Protein AF-A0A811YKN3-F1 (afdb_monomer_lite)

Sequence (54 aa):
MPRKIEEIKDFLLMIKKNKDNVKFKVRCSQYLYTLVITKRRQRNSSSLCPQVWQ

pLDDT: mean 70.89, std 17.3, range [32.84, 90.25]

Secondary structure (DSSP, 8-state):
-PPPP--GGG-EEEEEE-SSEEEEEEE-SS-EEEEEEE------SS--------

Radius of gyration: 15.41 Å; chains: 1; bounding box: 28×20×41 Å

Organism: Nyctereutes procyonoides (NCBI:txid34880)

Foldseek 3Di:
DDDDDDDPVQFPWDWDDDPFWIWTWTHGPPDIDIDIDGPDDPDDDDDDDDPDDD

InterPro domains:
  IPR002675 Large ribosomal subunit protein eL38 [PF01781] (2-42)
  IPR002675 Large ribosomal subunit protein eL38 [PTHR10965] (1-41)
  IPR038464 Large ribosomal subunit protein eL38 superfamily [G3DSA:3.30.720.90] (1-53)

Structure (mmCIF, N/CA/C/O backbone):
data_AF-A0A811YKN3-F1
#
_entry.id   AF-A0A811YKN3-F1
#
loop_
_atom_site.group_PDB
_atom_site.id
_atom_site.type_symbol
_atom_site.label_atom_id
_atom_site.label_alt_id
_atom_site.label_comp_id
_atom_site.label_asym_id
_atom_site.label_entity_id
_atom_site.label_seq_id
_atom_site.pdbx_PDB_ins_code
_atom_site.Cartn_x
_atom_site.Cartn_y
_atom_site.Cartn_z
_atom_site.occupancy
_atom_site.B_iso_or_equiv
_atom_site.auth_seq_id
_atom_site.auth_comp_id
_atom_site.auth_asym_id
_atom_site.auth_atom_id
_atom_site.pdbx_PDB_model_num
ATOM 1 N N . MET A 1 1 ? -19.385 -4.561 2.160 1.00 66.19 1 MET A N 1
ATOM 2 C CA . MET A 1 1 ? -19.687 -3.228 2.728 1.00 66.19 1 MET A CA 1
ATOM 3 C C . MET A 1 1 ? -18.420 -2.383 2.716 1.00 66.19 1 MET A C 1
ATOM 5 O O . MET A 1 1 ? -17.393 -2.908 3.144 1.00 66.19 1 MET A O 1
ATOM 9 N N . PRO A 1 2 ? -18.454 -1.144 2.192 1.00 68.94 2 PRO A N 1
ATOM 10 C CA . PRO A 1 2 ? -17.299 -0.248 2.219 1.00 68.94 2 PRO A CA 1
ATOM 11 C C . PRO A 1 2 ? -16.928 0.073 3.672 1.00 68.94 2 PRO A C 1
ATOM 13 O O . PRO A 1 2 ? -17.798 0.394 4.477 1.00 68.94 2 PRO A O 1
ATOM 16 N N . ARG A 1 3 ? -15.644 -0.062 4.016 1.00 72.56 3 ARG A N 1
ATOM 17 C CA . ARG A 1 3 ? -15.115 0.267 5.346 1.00 72.56 3 ARG A CA 1
ATOM 18 C C . ARG A 1 3 ? -14.400 1.613 5.263 1.00 72.56 3 ARG A C 1
ATOM 20 O O . ARG A 1 3 ? -13.601 1.818 4.352 1.00 72.56 3 ARG A O 1
ATOM 27 N N . LYS A 1 4 ? -14.714 2.526 6.182 1.00 72.44 4 LYS A N 1
ATOM 28 C CA . LYS A 1 4 ? -14.020 3.811 6.313 1.00 72.44 4 LYS A CA 1
ATOM 29 C C . LYS A 1 4 ? -12.637 3.551 6.910 1.00 72.44 4 LYS A C 1
ATOM 31 O O . LYS A 1 4 ? -12.528 2.749 7.831 1.00 72.44 4 LYS A O 1
ATOM 36 N N . ILE A 1 5 ? -11.604 4.189 6.364 1.00 69.25 5 ILE A N 1
ATOM 37 C CA . ILE A 1 5 ? -10.268 4.152 6.959 1.00 69.25 5 ILE A CA 1
ATOM 38 C C . ILE A 1 5 ? -10.104 5.382 7.842 1.00 69.25 5 ILE A C 1
ATOM 40 O O . ILE A 1 5 ? -10.401 6.495 7.405 1.00 69.25 5 ILE A O 1
ATOM 44 N N . GLU A 1 6 ? -9.669 5.160 9.077 1.00 73.94 6 GLU A N 1
ATOM 45 C CA . GLU A 1 6 ? -9.543 6.198 10.102 1.00 73.94 6 GLU A CA 1
ATOM 46 C C . GLU A 1 6 ? -8.106 6.726 10.204 1.00 73.94 6 GLU A C 1
ATOM 48 O O . GLU A 1 6 ? -7.916 7.913 10.456 1.00 73.94 6 GLU A O 1
ATOM 53 N N . GLU A 1 7 ? -7.096 5.901 9.894 1.00 70.50 7 GLU A N 1
ATOM 54 C CA . GLU A 1 7 ? -5.686 6.292 9.958 1.00 70.50 7 GLU A CA 1
ATOM 55 C C . GLU A 1 7 ? -4.896 5.941 8.688 1.00 70.50 7 GLU A C 1
ATOM 57 O O . GLU A 1 7 ? -5.035 4.872 8.097 1.00 70.50 7 GLU A O 1
ATOM 62 N N . ILE A 1 8 ? -3.974 6.829 8.293 1.00 72.00 8 ILE A N 1
ATOM 63 C CA . ILE A 1 8 ? -3.060 6.596 7.158 1.00 72.00 8 ILE A CA 1
ATOM 64 C C . ILE A 1 8 ? -2.115 5.403 7.412 1.00 72.00 8 ILE A C 1
ATOM 66 O O . ILE A 1 8 ? -1.647 4.774 6.465 1.00 72.00 8 ILE A O 1
ATOM 70 N N . LYS A 1 9 ? -1.840 5.078 8.684 1.00 66.94 9 LYS A N 1
ATOM 71 C CA . LYS A 1 9 ? -0.924 4.001 9.100 1.00 66.94 9 LYS A CA 1
ATOM 72 C C . LYS A 1 9 ? -1.417 2.607 8.720 1.00 66.94 9 LYS A C 1
ATOM 74 O O . LYS A 1 9 ? -0.600 1.704 8.555 1.00 66.94 9 LYS A O 1
ATOM 79 N N . ASP A 1 10 ? -2.723 2.453 8.517 1.00 62.94 10 ASP A N 1
ATOM 80 C CA . ASP A 1 10 ? -3.321 1.196 8.075 1.00 62.94 10 ASP A CA 1
ATOM 81 C C . ASP A 1 10 ? -2.992 0.859 6.621 1.00 62.94 10 ASP A C 1
ATOM 83 O O . ASP A 1 10 ? -3.238 -0.265 6.192 1.00 62.94 10 ASP A O 1
ATOM 87 N N . PHE A 1 11 ? -2.434 1.804 5.858 1.00 61.84 11 PHE A N 1
ATOM 88 C CA . PHE A 1 11 ? -2.049 1.615 4.467 1.00 61.84 11 PHE A CA 1
ATOM 89 C C . PHE A 1 11 ? -0.552 1.341 4.336 1.00 61.84 11 PHE A C 1
ATOM 91 O O . PHE A 1 11 ? 0.236 2.215 3.971 1.00 61.84 11 PHE A O 1
ATOM 98 N N . LEU A 1 12 ? -0.146 0.085 4.540 1.00 72.00 12 LEU A N 1
ATOM 99 C CA . LEU A 1 12 ? 1.173 -0.346 4.076 1.00 72.00 12 LEU A CA 1
ATOM 100 C C . LEU A 1 12 ? 1.082 -0.659 2.572 1.00 72.00 12 LEU A C 1
ATOM 102 O O . LEU A 1 12 ? 0.553 -1.700 2.162 1.00 72.00 12 LEU A O 1
ATOM 106 N N . LEU A 1 13 ? 1.551 0.277 1.742 1.00 77.88 13 LEU A N 1
ATOM 10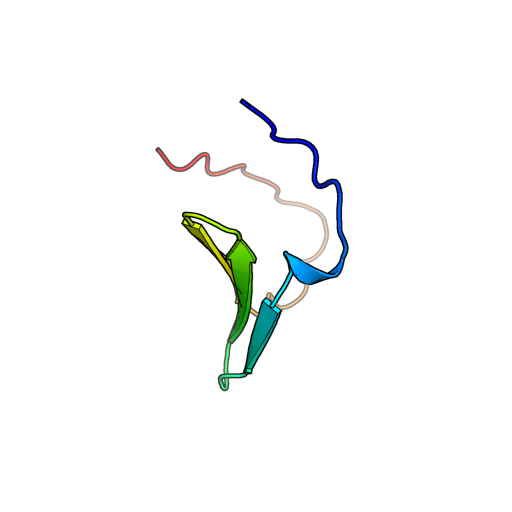7 C CA . LEU A 1 13 ? 1.532 0.168 0.282 1.00 77.88 13 LEU A CA 1
ATOM 108 C C . LEU A 1 13 ? 2.816 -0.506 -0.225 1.00 77.88 13 LEU A C 1
ATOM 110 O O . LEU A 1 13 ? 3.910 0.040 -0.105 1.00 77.88 13 LEU A O 1
ATOM 114 N N . MET A 1 14 ? 2.681 -1.674 -0.852 1.00 81.06 14 MET A N 1
ATOM 115 C CA . MET A 1 14 ? 3.790 -2.411 -1.459 1.00 81.06 14 MET A CA 1
ATOM 116 C C . MET A 1 14 ? 3.613 -2.458 -2.981 1.00 81.06 14 MET A C 1
ATOM 118 O O . MET A 1 14 ? 2.730 -3.141 -3.507 1.00 81.06 14 MET A O 1
ATOM 122 N N . ILE A 1 15 ? 4.457 -1.724 -3.707 1.00 87.88 15 ILE A N 1
ATOM 123 C CA . ILE A 1 15 ? 4.419 -1.658 -5.173 1.00 87.88 15 ILE A CA 1
ATOM 124 C C . ILE A 1 15 ? 5.394 -2.692 -5.734 1.00 87.88 15 ILE A C 1
ATOM 126 O O . ILE A 1 15 ? 6.603 -2.583 -5.543 1.00 87.88 15 ILE A O 1
ATOM 130 N N . LYS A 1 16 ? 4.882 -3.687 -6.464 1.00 87.25 16 LYS A N 1
ATOM 131 C CA . LYS A 1 16 ? 5.710 -4.661 -7.186 1.00 87.25 16 LYS A CA 1
ATOM 132 C C . LYS A 1 16 ? 5.607 -4.419 -8.686 1.00 87.25 16 LYS A C 1
ATOM 134 O O . LYS A 1 16 ? 4.559 -4.653 -9.286 1.00 87.25 16 LYS A O 1
ATOM 139 N N . LYS A 1 17 ? 6.701 -3.952 -9.285 1.00 88.31 17 LYS A N 1
ATOM 140 C CA . LYS A 1 17 ? 6.832 -3.786 -10.736 1.00 88.31 17 LYS A CA 1
ATOM 141 C C . LYS A 1 17 ? 7.343 -5.093 -11.345 1.00 88.31 17 LYS A C 1
ATOM 143 O O . LYS A 1 17 ? 8.380 -5.594 -10.924 1.00 88.31 17 LYS A O 1
ATOM 148 N N . ASN A 1 18 ? 6.624 -5.626 -12.323 1.00 86.44 18 ASN A N 1
ATOM 149 C CA . ASN A 1 18 ? 7.113 -6.653 -13.239 1.00 86.44 18 ASN A CA 1
ATOM 150 C C . ASN A 1 18 ? 7.223 -6.040 -14.648 1.00 86.44 18 ASN A C 1
ATOM 152 O O . ASN A 1 18 ? 6.801 -4.904 -14.869 1.00 86.44 18 ASN A O 1
ATOM 156 N N . LYS A 1 19 ? 7.763 -6.798 -15.608 1.00 83.94 19 LYS A N 1
ATOM 157 C CA . LYS A 1 19 ? 8.012 -6.327 -16.981 1.00 83.94 19 LYS A CA 1
ATOM 158 C C . LYS A 1 19 ? 6.744 -5.833 -17.696 1.00 83.94 19 LYS A C 1
ATOM 160 O O . LYS A 1 19 ? 6.774 -4.777 -18.320 1.00 83.94 19 LYS A O 1
ATOM 165 N N . ASP A 1 20 ? 5.633 -6.549 -17.532 1.00 84.19 20 ASP A N 1
ATOM 166 C CA . ASP A 1 20 ? 4.387 -6.297 -18.278 1.00 84.19 20 ASP A CA 1
ATOM 167 C C . ASP A 1 20 ? 3.236 -5.775 -17.401 1.00 84.19 20 ASP A C 1
ATOM 169 O O . ASP A 1 20 ? 2.222 -5.274 -17.900 1.00 84.19 20 ASP A O 1
ATOM 173 N N . ASN A 1 21 ? 3.383 -5.867 -16.076 1.00 85.25 21 ASN A N 1
ATOM 174 C CA . ASN A 1 21 ? 2.370 -5.436 -15.122 1.00 85.25 21 ASN A CA 1
ATOM 175 C C . ASN A 1 21 ? 2.959 -4.838 -13.845 1.00 85.25 21 ASN A C 1
ATOM 177 O O . ASN A 1 21 ? 4.024 -5.223 -13.365 1.00 85.25 21 ASN A O 1
ATOM 181 N N . VAL A 1 22 ? 2.208 -3.919 -13.250 1.00 89.50 22 VAL A N 1
ATOM 182 C CA . VAL A 1 22 ? 2.493 -3.355 -11.932 1.00 89.50 22 VAL A CA 1
ATOM 183 C C . VAL A 1 22 ? 1.407 -3.825 -10.975 1.00 89.50 22 VAL A C 1
ATOM 185 O O . VAL A 1 22 ? 0.219 -3.730 -1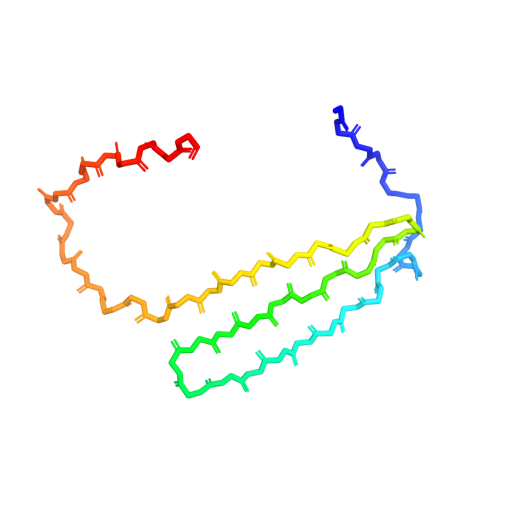1.277 1.00 89.50 22 VAL A O 1
ATOM 188 N N . LYS A 1 23 ? 1.808 -4.361 -9.823 1.00 90.25 23 LYS A N 1
ATOM 189 C CA . LYS A 1 23 ? 0.897 -4.775 -8.755 1.00 90.25 23 LYS A CA 1
ATOM 190 C C . LYS A 1 23 ? 1.007 -3.793 -7.596 1.00 90.25 23 LYS A C 1
ATOM 192 O O . LYS A 1 23 ? 2.072 -3.680 -6.989 1.00 90.25 23 LYS A O 1
ATOM 197 N N . PHE A 1 24 ? -0.093 -3.130 -7.271 1.00 88.56 24 PHE A N 1
ATOM 198 C CA . PHE A 1 24 ? -0.234 -2.328 -6.062 1.00 88.56 24 PHE A CA 1
ATOM 199 C C . PHE A 1 24 ? -0.871 -3.206 -5.000 1.00 88.56 24 PHE A C 1
ATOM 201 O O . PHE A 1 24 ? -2.039 -3.578 -5.109 1.00 88.56 24 PHE A O 1
ATOM 208 N N . LYS A 1 25 ? -0.080 -3.599 -4.007 1.00 88.6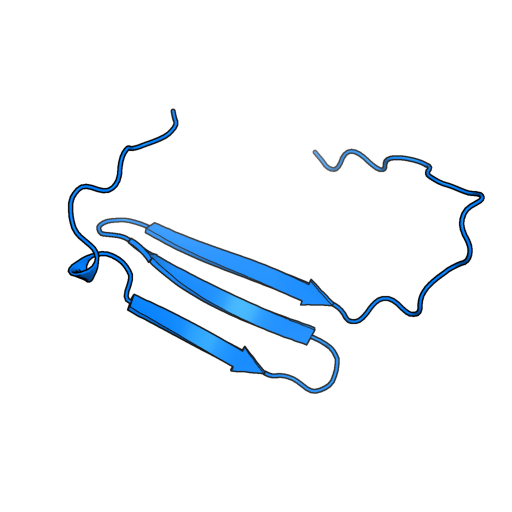9 25 LYS A N 1
ATOM 209 C CA . LYS A 1 25 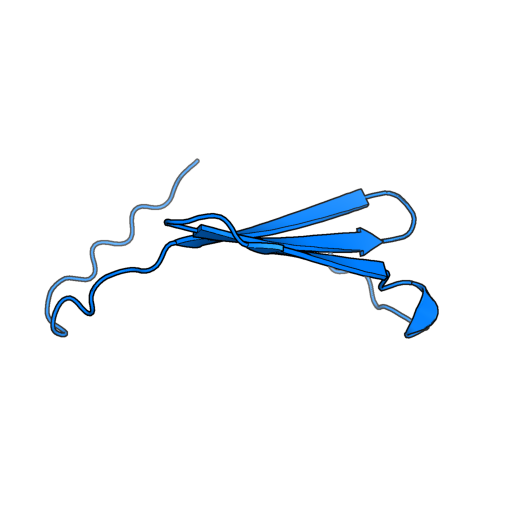? -0.574 -4.343 -2.858 1.00 88.69 25 LYS A CA 1
ATOM 210 C C . LYS A 1 25 ? -0.818 -3.369 -1.721 1.00 88.69 25 LYS A C 1
ATOM 212 O O . LYS A 1 25 ? 0.103 -2.680 -1.300 1.00 88.69 25 LYS A O 1
ATOM 217 N N . VAL A 1 26 ? -2.041 -3.337 -1.228 1.00 88.50 26 VAL A N 1
ATOM 218 C CA . VAL A 1 26 ? -2.433 -2.577 -0.049 1.00 88.50 26 VAL A CA 1
ATOM 219 C C . VAL A 1 26 ? -2.717 -3.581 1.054 1.00 88.50 26 VAL A C 1
ATOM 221 O O . VAL A 1 26 ? -3.640 -4.393 0.939 1.00 88.50 26 VAL A O 1
ATOM 224 N N . ARG A 1 27 ? -1.909 -3.557 2.113 1.00 84.81 27 ARG A N 1
ATOM 225 C CA . ARG A 1 27 ? -2.286 -4.213 3.365 1.00 84.81 27 ARG A CA 1
ATOM 226 C C . ARG A 1 27 ? -3.279 -3.312 4.074 1.00 84.81 27 ARG A C 1
ATOM 228 O O . ARG A 1 27 ? -2.993 -2.140 4.238 1.00 84.81 27 ARG A O 1
ATOM 235 N N . CYS A 1 28 ? -4.408 -3.882 4.461 1.00 82.81 28 CYS A N 1
ATOM 236 C CA . CYS A 1 28 ? -5.285 -3.358 5.497 1.00 82.81 28 CYS A CA 1
ATOM 237 C C . CYS A 1 28 ? -5.259 -4.351 6.668 1.00 82.81 28 CYS A C 1
ATOM 239 O O . CYS A 1 28 ? -4.757 -5.467 6.517 1.00 82.81 28 CYS A O 1
ATOM 241 N N . SER A 1 29 ? -5.854 -3.981 7.800 1.00 79.75 29 SER A N 1
ATOM 242 C CA . SER A 1 29 ? -5.799 -4.747 9.056 1.00 79.75 29 SER A CA 1
ATOM 243 C C . SER A 1 29 ? -6.005 -6.271 8.899 1.00 79.75 29 SER A C 1
ATOM 245 O O . SER A 1 29 ? -5.186 -7.059 9.362 1.00 79.75 29 SER A O 1
ATOM 247 N N . GLN A 1 30 ? -7.031 -6.708 8.155 1.00 80.31 30 GLN A N 1
ATOM 248 C CA . GLN A 1 30 ? -7.345 -8.137 7.970 1.00 80.31 30 GLN A CA 1
ATOM 249 C C . GLN A 1 30 ? -7.129 -8.654 6.534 1.00 80.31 30 GLN A C 1
ATOM 251 O O . GLN A 1 30 ? -7.069 -9.861 6.310 1.00 80.31 30 GLN A O 1
ATOM 256 N N . TYR A 1 31 ? -6.985 -7.769 5.544 1.00 81.75 31 TYR A N 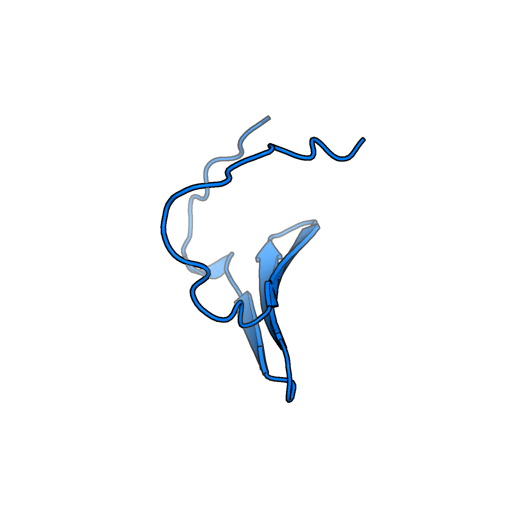1
ATOM 257 C CA . TYR A 1 31 ? -7.025 -8.145 4.126 1.00 81.75 31 TYR A CA 1
ATOM 258 C C . TYR A 1 31 ? -5.857 -7.558 3.336 1.00 81.75 31 TYR A C 1
ATOM 260 O O . TYR A 1 31 ? -5.356 -6.474 3.630 1.00 81.75 31 TYR A O 1
ATOM 268 N N . LEU A 1 32 ? -5.435 -8.282 2.300 1.00 84.69 32 LEU A N 1
ATOM 269 C CA . LEU A 1 32 ? -4.455 -7.821 1.323 1.00 84.69 32 LEU A CA 1
ATOM 270 C C . LEU A 1 32 ? -5.161 -7.552 -0.001 1.00 84.69 32 LEU A C 1
ATOM 272 O O . LEU A 1 32 ? -5.458 -8.479 -0.755 1.00 84.69 32 LEU A O 1
ATOM 276 N N . TYR A 1 33 ? -5.383 -6.282 -0.307 1.00 86.50 33 TYR A N 1
ATOM 277 C CA . TYR A 1 33 ? -5.922 -5.885 -1.597 1.00 86.50 33 TYR A CA 1
ATOM 278 C C . TYR A 1 33 ? -4.792 -5.820 -2.615 1.00 86.50 33 TYR A C 1
ATOM 280 O O . TYR A 1 33 ? -3.723 -5.276 -2.341 1.00 86.50 33 TYR A O 1
ATOM 288 N N . THR A 1 34 ? -5.004 -6.397 -3.795 1.00 89.06 34 THR A N 1
ATOM 289 C CA . THR A 1 34 ? -4.032 -6.337 -4.889 1.00 89.06 34 THR A CA 1
ATOM 290 C C . THR A 1 34 ? -4.709 -5.772 -6.124 1.00 89.06 34 THR A C 1
ATOM 292 O O . THR A 1 34 ? -5.569 -6.424 -6.707 1.00 89.06 34 THR A O 1
ATOM 295 N N . LEU A 1 35 ? -4.284 -4.587 -6.552 1.00 88.00 35 LEU A N 1
ATOM 296 C CA . LEU A 1 35 ? -4.659 -4.019 -7.840 1.00 88.00 35 LEU A CA 1
ATOM 297 C C . LEU A 1 35 ? -3.561 -4.344 -8.856 1.00 88.00 35 LEU A C 1
ATOM 299 O O . LEU A 1 35 ? -2.409 -3.938 -8.690 1.00 88.00 35 LEU A O 1
ATOM 303 N N . VAL A 1 36 ? -3.904 -5.101 -9.898 1.00 88.94 36 VAL A N 1
ATOM 304 C CA . VAL A 1 36 ? -2.981 -5.449 -10.985 1.00 88.94 36 VAL A CA 1
ATOM 305 C C . VAL A 1 36 ? -3.277 -4.548 -12.176 1.00 88.94 36 VAL A C 1
ATOM 307 O O . VAL A 1 36 ? -4.338 -4.651 -12.783 1.00 88.94 36 VAL A O 1
ATOM 310 N N . ILE A 1 37 ? -2.331 -3.678 -12.521 1.00 87.88 37 ILE A N 1
ATOM 311 C CA . ILE A 1 37 ? -2.410 -2.826 -13.706 1.00 87.88 37 ILE A CA 1
ATOM 312 C C . ILE A 1 37 ? -1.516 -3.434 -14.783 1.00 87.88 37 ILE A C 1
ATOM 314 O O . ILE A 1 37 ? -0.293 -3.492 -14.634 1.00 87.88 37 ILE A O 1
ATOM 318 N N . THR A 1 38 ? -2.125 -3.883 -15.875 1.00 86.62 38 THR A N 1
ATOM 319 C CA . THR A 1 38 ? -1.408 -4.316 -17.080 1.00 86.62 38 THR A CA 1
ATOM 320 C C . THR A 1 38 ? -1.311 -3.132 -18.031 1.00 86.62 38 THR A C 1
ATOM 322 O O . THR A 1 38 ? -2.296 -2.417 -18.231 1.00 86.62 38 THR A O 1
ATOM 325 N N . LYS A 1 39 ? -0.137 -2.906 -18.629 1.00 71.19 39 LYS A N 1
ATOM 326 C CA . LYS A 1 39 ? 0.058 -1.819 -19.596 1.00 71.19 39 LYS A CA 1
ATOM 327 C C . LYS A 1 39 ? -0.742 -2.126 -20.868 1.00 71.19 39 LYS A C 1
ATOM 329 O O . LYS A 1 39 ? -0.246 -2.779 -21.782 1.00 71.19 39 LYS A O 1
ATOM 334 N N . ARG A 1 40 ? -2.001 -1.684 -20.934 1.00 66.25 40 ARG A N 1
ATOM 335 C CA . ARG A 1 40 ? -2.771 -1.704 -22.183 1.00 66.25 40 ARG A CA 1
ATOM 336 C C . ARG A 1 40 ? -2.125 -0.705 -23.139 1.00 66.25 40 ARG A C 1
ATOM 338 O O . ARG A 1 40 ? -1.976 0.467 -22.804 1.00 66.25 40 ARG A O 1
ATOM 345 N N . ARG A 1 41 ? -1.742 -1.158 -24.337 1.00 58.25 41 ARG A N 1
ATOM 346 C CA . ARG A 1 41 ? -1.556 -0.237 -25.464 1.00 58.25 41 ARG A CA 1
ATOM 347 C C . ARG A 1 41 ? -2.896 0.467 -25.678 1.00 58.25 41 ARG A C 1
ATOM 349 O O . ARG A 1 41 ? -3.914 -0.216 -25.758 1.00 58.25 41 ARG A O 1
ATOM 356 N N . GLN A 1 42 ? -2.885 1.799 -25.714 1.00 52.66 42 GLN A N 1
ATOM 357 C CA . GLN A 1 42 ? -4.042 2.631 -26.041 1.00 52.66 42 GLN A CA 1
ATOM 358 C C . GLN A 1 42 ? -4.689 2.060 -27.316 1.00 52.66 42 GLN A C 1
ATOM 360 O O . GLN A 1 42 ? -4.108 2.155 -28.394 1.00 52.66 42 GLN A O 1
ATOM 365 N N . ARG A 1 43 ? -5.834 1.377 -27.191 1.00 45.12 43 ARG A N 1
ATOM 366 C CA . ARG A 1 43 ? -6.649 0.993 -28.346 1.00 45.12 43 ARG A CA 1
ATOM 367 C C . ARG A 1 43 ? -7.667 2.104 -28.507 1.00 45.12 43 ARG A C 1
ATOM 369 O O . ARG A 1 43 ? -8.437 2.367 -27.587 1.00 45.12 43 ARG A O 1
ATOM 376 N N . ASN A 1 44 ? -7.557 2.788 -29.638 1.00 40.00 44 ASN A N 1
ATOM 377 C CA . ASN A 1 44 ? -8.333 3.959 -30.006 1.00 40.00 44 ASN A CA 1
ATOM 378 C C . ASN A 1 44 ? -9.836 3.733 -2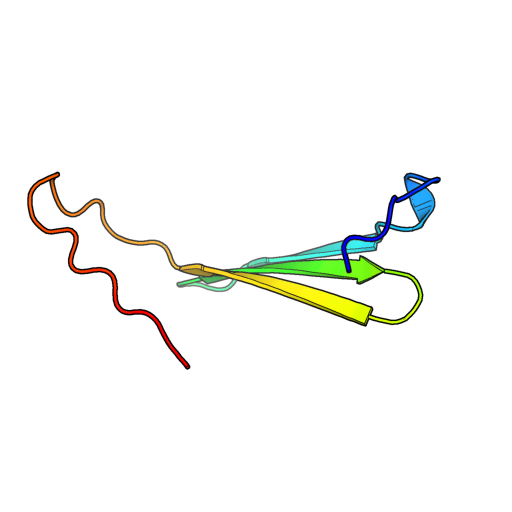9.769 1.00 40.00 44 ASN A C 1
ATOM 380 O O . ASN A 1 44 ? -10.357 2.625 -29.890 1.00 40.00 44 ASN A O 1
ATOM 384 N N . SER A 1 45 ? -10.485 4.819 -29.383 1.00 46.66 45 SER A N 1
ATOM 385 C CA . SER A 1 45 ? -11.760 4.977 -28.687 1.00 46.66 45 SER A CA 1
ATOM 386 C C . SER A 1 45 ? -13.026 4.499 -29.426 1.00 46.66 45 SER A C 1
ATOM 388 O O . SER A 1 45 ? -13.953 5.287 -29.577 1.00 46.66 45 SER A O 1
ATOM 390 N N . SER A 1 46 ? -13.127 3.249 -29.892 1.00 43.19 46 SER A N 1
ATOM 391 C CA . SER A 1 46 ? -14.348 2.813 -30.610 1.00 43.19 46 SER A CA 1
ATOM 392 C C . SER A 1 46 ? -14.873 1.402 -30.332 1.00 43.19 46 SER A C 1
ATOM 394 O O . SER A 1 46 ? -15.786 0.953 -31.015 1.00 43.19 46 SER A O 1
ATOM 396 N N . SER A 1 47 ? -14.399 0.695 -29.303 1.00 48.19 47 SER A N 1
ATOM 397 C CA . SER A 1 47 ? -14.992 -0.608 -28.958 1.00 48.19 47 SER A CA 1
ATOM 398 C C . SER A 1 47 ? -14.877 -0.921 -27.466 1.00 48.19 47 SER A C 1
ATOM 400 O O . SER A 1 47 ? -13.935 -1.583 -27.025 1.00 48.19 47 SER A O 1
ATOM 402 N N . LEU A 1 48 ? -15.835 -0.438 -26.676 1.00 50.81 48 LEU A N 1
ATOM 403 C CA . LEU A 1 48 ? -16.075 -0.928 -25.321 1.00 50.81 48 LEU A CA 1
ATOM 404 C C . LEU A 1 48 ? -17.153 -2.014 -25.389 1.00 50.81 48 LEU A C 1
ATOM 406 O O . LEU A 1 48 ? -18.339 -1.714 -25.367 1.00 50.81 48 LEU A O 1
ATOM 410 N N . CYS A 1 49 ? -16.734 -3.278 -25.445 1.00 36.78 49 CYS A N 1
ATOM 411 C CA . CYS A 1 49 ? -17.557 -4.373 -24.937 1.00 36.78 49 CYS A CA 1
ATOM 412 C C . CYS A 1 49 ? -17.181 -4.564 -23.460 1.00 36.78 49 CYS A C 1
ATOM 414 O O . CYS A 1 49 ? -16.024 -4.904 -23.183 1.00 36.78 49 CYS A O 1
ATOM 416 N N . PRO A 1 50 ? -18.087 -4.333 -22.495 1.00 46.72 50 PRO A N 1
ATOM 417 C CA . PRO A 1 50 ? -17.804 -4.639 -21.104 1.00 46.72 50 PRO A CA 1
ATOM 418 C C . PRO A 1 50 ? -17.888 -6.158 -20.920 1.00 46.72 50 PRO A C 1
ATOM 420 O O . PRO A 1 50 ? -18.974 -6.724 -20.857 1.00 46.72 50 PRO A O 1
ATOM 423 N N . GLN A 1 51 ? -16.741 -6.837 -20.828 1.00 52.59 51 GLN A N 1
ATOM 424 C CA . GLN A 1 51 ? -16.725 -8.168 -20.226 1.00 52.59 51 GLN A CA 1
ATOM 425 C C . GLN A 1 51 ? -16.820 -8.005 -18.712 1.00 52.59 51 GLN A C 1
ATOM 427 O O . GLN A 1 51 ? -15.831 -7.730 -18.031 1.00 52.59 51 GLN A O 1
ATOM 432 N N . VAL A 1 52 ? -18.049 -8.147 -18.221 1.00 42.06 52 VAL A N 1
ATOM 433 C CA . VAL A 1 52 ? -18.352 -8.491 -16.834 1.00 42.06 52 VAL A CA 1
ATOM 434 C C . VAL A 1 52 ? -17.767 -9.882 -16.594 1.00 42.06 52 VAL A C 1
ATOM 436 O O . VAL A 1 52 ? -18.155 -10.834 -17.266 1.00 42.06 52 VAL A O 1
ATOM 439 N N . TRP A 1 53 ? -16.802 -9.991 -15.687 1.00 36.41 53 TRP A N 1
ATOM 440 C CA . TRP A 1 53 ? -16.324 -11.282 -15.197 1.00 36.41 53 TRP A CA 1
ATOM 441 C C . TRP A 1 53 ? -17.057 -11.599 -13.890 1.00 36.41 53 TRP A C 1
ATOM 443 O O . TRP A 1 53 ? -16.984 -10.807 -12.947 1.00 36.41 53 TRP A O 1
ATOM 453 N N . GLN A 1 54 ? -17.804 -12.711 -13.905 1.00 32.84 54 GLN A N 1
ATOM 454 C CA . GLN A 1 54 ? -18.210 -13.479 -12.721 1.00 32.84 54 GLN A CA 1
ATOM 455 C C . GLN A 1 54 ? -16.978 -14.025 -11.993 1.00 32.84 54 GLN A C 1
ATOM 457 O O . GLN A 1 54 ? -15.954 -14.267 -12.677 1.00 32.84 54 GLN A O 1
#